Protein AF-X1AI85-F1 (afdb_monomer)

Organism: NCBI:txid412755

Structure (mmCIF, N/CA/C/O backbone):
data_AF-X1AI85-F1
#
_entry.id   AF-X1AI85-F1
#
loop_
_atom_site.group_PDB
_atom_site.id
_atom_site.type_symbol
_atom_site.label_atom_id
_atom_site.label_alt_id
_atom_site.label_comp_id
_atom_site.label_asym_id
_atom_site.label_entity_id
_atom_site.label_seq_id
_atom_site.pdbx_PDB_ins_code
_atom_site.Cartn_x
_atom_site.Cartn_y
_atom_site.Cartn_z
_atom_site.occupancy
_atom_site.B_iso_or_equiv
_atom_site.auth_seq_id
_atom_site.auth_comp_id
_atom_site.auth_asym_id
_atom_site.auth_atom_id
_atom_site.pdbx_PDB_model_num
ATOM 1 N N . MET A 1 1 ? -28.694 -11.276 -3.351 1.00 40.19 1 MET A N 1
ATOM 2 C CA . MET A 1 1 ? -27.391 -11.880 -2.994 1.00 40.19 1 MET A CA 1
ATOM 3 C C . MET A 1 1 ? -27.227 -11.788 -1.486 1.00 40.19 1 MET A C 1
ATOM 5 O O . MET A 1 1 ? -27.438 -10.710 -0.943 1.00 40.19 1 MET A O 1
ATOM 9 N N . ALA A 1 2 ? -26.958 -12.899 -0.798 1.00 47.12 2 ALA A N 1
ATOM 10 C CA . ALA A 1 2 ? -26.780 -12.889 0.653 1.00 47.12 2 ALA A CA 1
ATOM 11 C C . ALA A 1 2 ? -25.582 -11.997 1.019 1.00 47.12 2 ALA A C 1
ATOM 13 O O . ALA A 1 2 ? -24.500 -12.154 0.457 1.00 47.12 2 ALA A O 1
ATOM 14 N N . ARG A 1 3 ? -25.782 -11.042 1.935 1.00 56.84 3 ARG A N 1
ATOM 15 C CA . ARG A 1 3 ? -24.714 -10.185 2.466 1.00 56.84 3 ARG A CA 1
ATOM 16 C C . ARG A 1 3 ? -23.721 -11.105 3.181 1.00 56.84 3 ARG A C 1
ATOM 18 O O . ARG A 1 3 ? -24.033 -11.630 4.248 1.00 56.84 3 ARG A O 1
ATOM 25 N N . GLN A 1 4 ? -22.574 -11.372 2.560 1.00 63.09 4 GLN A N 1
ATOM 26 C CA . GLN A 1 4 ? -21.555 -12.236 3.146 1.00 63.09 4 GLN A CA 1
ATOM 27 C C . GLN A 1 4 ? -21.100 -11.591 4.460 1.00 63.09 4 GLN A C 1
ATOM 29 O O . GLN A 1 4 ? -20.703 -10.425 4.494 1.00 63.09 4 GLN A O 1
ATOM 34 N N . LYS A 1 5 ? -21.265 -12.310 5.571 1.00 75.00 5 LYS A N 1
ATOM 35 C CA . LYS A 1 5 ? -20.959 -11.786 6.901 1.00 75.00 5 LYS A CA 1
ATOM 36 C C . LYS A 1 5 ? -19.441 -11.686 7.029 1.00 75.00 5 LYS A C 1
ATOM 38 O O . LYS A 1 5 ? -18.764 -12.708 7.014 1.00 75.00 5 LYS A O 1
ATOM 43 N N . LEU A 1 6 ? -18.925 -10.461 7.122 1.00 83.75 6 LEU A N 1
ATOM 44 C CA . LEU A 1 6 ? -17.497 -10.224 7.319 1.00 83.75 6 LEU A CA 1
ATOM 45 C C . LEU A 1 6 ? -17.052 -10.815 8.658 1.00 83.75 6 LEU A C 1
ATOM 47 O O . LEU A 1 6 ? -17.745 -10.661 9.670 1.00 83.75 6 LEU A O 1
ATOM 51 N N . ASP A 1 7 ? -15.891 -11.466 8.649 1.00 91.81 7 ASP A N 1
ATOM 52 C CA . ASP A 1 7 ? -15.247 -11.943 9.865 1.00 91.81 7 ASP A CA 1
ATOM 53 C C . ASP A 1 7 ? -15.078 -10.797 10.882 1.00 91.81 7 ASP A C 1
ATOM 55 O O . ASP A 1 7 ? -14.758 -9.656 10.526 1.00 91.81 7 ASP A O 1
ATOM 59 N N . LYS A 1 8 ? -15.343 -11.084 12.162 1.00 93.31 8 LYS A N 1
ATOM 60 C CA . LYS A 1 8 ? -15.369 -10.052 13.209 1.00 93.31 8 LYS A CA 1
ATOM 61 C C . LYS A 1 8 ? -13.995 -9.421 13.421 1.00 93.31 8 LYS A C 1
ATOM 63 O O . LYS A 1 8 ? -13.931 -8.207 13.624 1.00 93.31 8 LYS A O 1
ATOM 68 N N . GLU A 1 9 ? -12.926 -10.212 13.357 1.00 93.12 9 GLU A N 1
ATOM 69 C CA . GLU A 1 9 ? -11.568 -9.703 13.534 1.00 93.12 9 GLU A CA 1
ATOM 70 C C . GLU A 1 9 ? -11.132 -8.894 12.312 1.00 93.12 9 GLU A C 1
ATOM 72 O O . GLU A 1 9 ? -10.632 -7.783 12.477 1.00 93.12 9 GLU A O 1
ATOM 77 N N . VAL A 1 10 ? -11.439 -9.348 11.090 1.00 93.38 10 VAL A N 1
ATOM 78 C CA . VAL A 1 10 ? -11.176 -8.556 9.870 1.00 93.38 10 VAL A CA 1
ATOM 79 C C . VAL A 1 10 ? -11.874 -7.196 9.936 1.00 93.38 10 VAL A C 1
ATOM 81 O O . VAL A 1 10 ? -11.257 -6.156 9.690 1.00 93.38 10 VAL A O 1
ATOM 84 N N . ARG A 1 11 ? -13.152 -7.173 10.338 1.00 96.06 11 ARG A N 1
ATOM 85 C CA . ARG A 1 11 ? -13.906 -5.924 10.505 1.00 96.06 11 ARG A CA 1
ATOM 86 C C . ARG A 1 11 ? -13.237 -4.994 11.513 1.00 96.06 11 ARG A C 1
ATOM 88 O O . ARG A 1 11 ? -13.097 -3.802 11.253 1.00 96.06 11 ARG A O 1
ATOM 95 N N . LYS A 1 12 ? -12.839 -5.530 12.666 1.00 97.12 12 LYS A N 1
ATOM 96 C CA . LYS A 1 12 ? -12.186 -4.775 13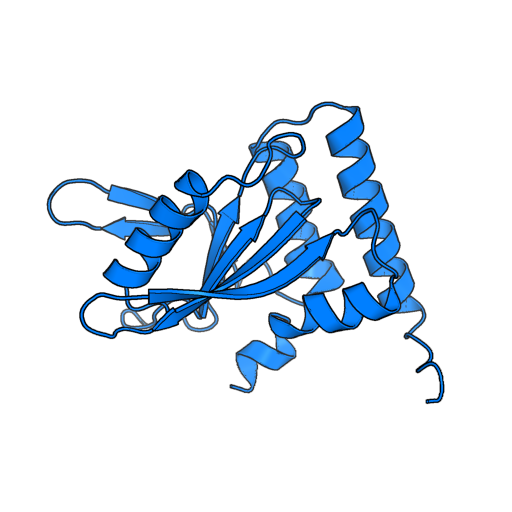.740 1.00 97.12 12 LYS A CA 1
ATOM 97 C C . LYS A 1 12 ? -10.859 -4.174 13.276 1.00 97.12 12 LYS A C 1
ATOM 99 O O . LYS A 1 12 ? -10.605 -3.003 13.552 1.00 97.12 12 LYS A O 1
ATOM 104 N N . THR A 1 13 ? -10.052 -4.930 12.539 1.00 97.38 13 THR A N 1
ATOM 105 C CA . THR A 1 13 ? -8.781 -4.453 11.985 1.00 97.38 13 THR A CA 1
ATOM 106 C C . THR A 1 13 ? -8.985 -3.319 10.980 1.00 97.38 13 THR A C 1
ATOM 108 O O . THR A 1 13 ? -8.325 -2.289 11.098 1.00 97.38 13 THR A O 1
ATOM 111 N N . ILE A 1 14 ? -9.952 -3.436 10.062 1.00 98.06 14 ILE A N 1
ATOM 112 C CA . ILE A 1 14 ? -10.275 -2.363 9.103 1.00 98.06 14 ILE A CA 1
ATOM 113 C C . ILE A 1 14 ? -10.736 -1.092 9.826 1.00 98.06 14 ILE A C 1
ATOM 115 O O . ILE A 1 14 ? -10.282 0.004 9.501 1.00 98.06 14 ILE A O 1
ATOM 119 N N . LEU A 1 15 ? -11.600 -1.215 10.838 1.00 98.12 15 LEU A N 1
ATOM 120 C CA . LEU A 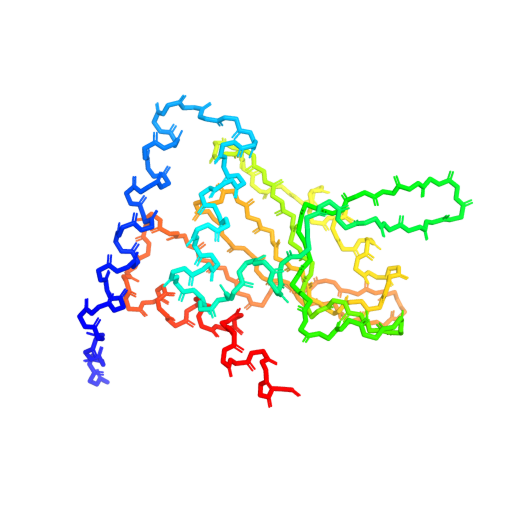1 15 ? -12.055 -0.056 11.612 1.00 98.12 15 LEU A CA 1
ATOM 121 C C . LEU A 1 15 ? -10.908 0.597 12.393 1.00 98.12 15 LEU A C 1
ATOM 123 O O . LEU A 1 15 ? -10.813 1.821 12.435 1.00 98.12 15 LEU A O 1
ATOM 127 N N . LYS A 1 16 ? -9.987 -0.198 12.948 1.00 98.31 16 LYS A N 1
ATOM 128 C CA . LYS A 1 16 ? -8.781 0.321 13.604 1.00 98.31 16 LYS A CA 1
ATOM 129 C C . LYS A 1 16 ? -7.874 1.060 12.617 1.00 98.31 16 LYS A C 1
ATOM 131 O O . LYS A 1 16 ? -7.360 2.122 12.960 1.00 98.31 16 LYS A O 1
ATOM 136 N N . ALA A 1 17 ? -7.691 0.528 11.407 1.00 98.38 17 ALA A N 1
ATOM 137 C CA . ALA A 1 17 ? -6.955 1.193 10.333 1.00 98.38 17 ALA A CA 1
ATOM 138 C C . ALA A 1 17 ? -7.595 2.537 9.960 1.00 98.38 17 ALA A C 1
ATOM 140 O O . ALA A 1 17 ? -6.894 3.546 9.894 1.00 98.38 17 ALA A O 1
ATOM 141 N N . ARG A 1 18 ? -8.926 2.573 9.804 1.00 98.56 18 ARG A N 1
ATOM 142 C CA . ARG A 1 18 ? -9.678 3.806 9.541 1.00 98.56 18 ARG A CA 1
ATOM 143 C C . ARG A 1 18 ? -9.429 4.857 10.615 1.00 98.56 18 ARG A C 1
ATOM 145 O O . ARG A 1 18 ? -8.933 5.929 10.289 1.00 98.56 18 ARG A O 1
ATOM 152 N N . SER A 1 19 ? -9.677 4.533 11.884 1.00 98.44 19 SER A N 1
ATOM 153 C CA . SER A 1 19 ? -9.478 5.486 12.984 1.00 98.44 19 SER A CA 1
ATOM 154 C C . SER A 1 19 ? -8.030 5.972 13.086 1.00 98.44 19 SER A C 1
ATOM 156 O O . SER A 1 19 ? -7.776 7.122 13.437 1.00 98.44 19 SER A O 1
ATOM 158 N N . MET A 1 20 ? -7.063 5.114 12.751 1.00 98.25 20 MET A N 1
ATOM 159 C CA . MET A 1 20 ? -5.651 5.484 12.717 1.00 98.25 20 MET A CA 1
ATOM 160 C C . MET A 1 20 ? -5.359 6.537 11.643 1.00 98.25 20 MET A C 1
ATOM 162 O O . MET A 1 20 ? -4.624 7.483 11.917 1.00 98.25 20 MET A O 1
ATOM 166 N N . ILE A 1 21 ? -5.933 6.392 10.446 1.00 98.50 21 ILE A N 1
ATOM 167 C CA . ILE A 1 21 ? -5.778 7.365 9.358 1.00 98.50 21 ILE A CA 1
ATOM 168 C C . ILE A 1 21 ? -6.572 8.645 9.635 1.00 98.50 21 ILE A C 1
ATOM 170 O O . ILE A 1 21 ? -6.040 9.728 9.414 1.00 98.50 21 ILE A O 1
ATOM 174 N N . GLU A 1 22 ? -7.781 8.557 10.194 1.00 98.50 22 GLU A N 1
ATOM 175 C CA . GLU A 1 22 ? -8.567 9.729 10.612 1.00 98.50 22 GLU A CA 1
ATOM 176 C C . GLU A 1 22 ? -7.807 10.594 11.624 1.00 98.50 22 GLU A C 1
ATOM 178 O O . GLU A 1 22 ? -7.795 11.819 11.509 1.00 98.50 22 GLU A O 1
ATOM 183 N N . ALA A 1 23 ? -7.123 9.970 12.588 1.00 98.31 23 ALA A N 1
ATOM 184 C CA . ALA A 1 23 ? -6.319 10.688 13.571 1.00 98.31 23 ALA A CA 1
ATOM 185 C C . ALA A 1 23 ? -5.153 11.455 12.923 1.00 98.31 23 ALA A C 1
ATOM 187 O O . ALA A 1 23 ? -4.904 12.605 13.282 1.00 98.31 23 ALA A O 1
ATOM 188 N N . VAL A 1 24 ? -4.464 10.848 11.949 1.00 97.88 24 VAL A N 1
ATOM 189 C CA . VAL A 1 24 ? -3.369 11.505 11.210 1.00 97.88 24 VAL A CA 1
ATOM 190 C C . VAL A 1 24 ? -3.908 12.617 10.318 1.00 97.88 24 VAL A C 1
ATOM 192 O O . VAL A 1 24 ? -3.324 13.694 10.278 1.00 97.88 24 VAL A O 1
ATOM 195 N N . ALA A 1 25 ? -5.047 12.392 9.657 1.00 98.00 25 ALA A N 1
ATOM 196 C CA . ALA A 1 25 ? -5.716 13.401 8.841 1.00 98.00 25 ALA A CA 1
ATOM 197 C C . ALA A 1 25 ? -6.105 14.629 9.674 1.00 98.00 25 ALA A C 1
ATOM 199 O O . ALA A 1 25 ? -5.834 15.758 9.269 1.00 98.00 25 ALA A O 1
ATOM 200 N N . LYS A 1 26 ? -6.680 14.408 10.864 1.00 98.12 26 LYS A N 1
ATOM 201 C CA . LYS A 1 26 ? -7.069 15.470 11.801 1.00 98.12 26 LYS A CA 1
ATOM 202 C C . LYS A 1 26 ? -5.871 16.269 12.323 1.00 98.12 26 LYS A C 1
ATOM 204 O O . LYS A 1 26 ? -6.013 17.458 12.584 1.00 98.12 26 LYS A O 1
ATOM 209 N N . ALA A 1 27 ? -4.720 15.623 12.487 1.00 97.56 27 ALA A N 1
ATOM 210 C CA . ALA A 1 27 ? -3.484 16.261 12.935 1.00 97.56 27 ALA A CA 1
ATOM 211 C C . ALA A 1 27 ? -2.684 16.933 11.799 1.00 97.56 27 ALA A C 1
ATOM 213 O O . ALA A 1 27 ? -1.600 17.442 12.059 1.00 97.56 27 ALA A O 1
ATOM 214 N N . ASP A 1 28 ? -3.186 16.900 10.559 1.00 95.38 28 ASP A N 1
ATOM 215 C CA . ASP A 1 28 ? -2.451 17.279 9.343 1.00 95.38 28 ASP A CA 1
ATOM 216 C C . ASP A 1 28 ? -1.055 16.640 9.240 1.00 95.38 28 ASP A C 1
ATOM 218 O O . ASP A 1 28 ? -0.053 17.273 8.893 1.00 95.38 28 ASP A O 1
ATOM 222 N N . GLY A 1 29 ? -0.995 15.345 9.563 1.00 96.62 29 GLY A N 1
ATOM 223 C CA . GLY A 1 29 ? 0.258 14.612 9.641 1.00 96.62 29 GLY A CA 1
ATOM 224 C C . GLY A 1 29 ? 1.071 14.665 8.347 1.00 96.62 29 GLY A C 1
ATOM 225 O O . GLY A 1 29 ? 0.551 14.704 7.224 1.00 96.62 29 GLY A O 1
ATOM 226 N N . ASN A 1 30 ? 2.391 14.656 8.503 1.00 95.25 30 ASN A N 1
ATOM 227 C CA . ASN A 1 30 ? 3.306 14.695 7.369 1.00 95.25 30 ASN A CA 1
ATOM 228 C C . ASN A 1 30 ? 3.374 13.341 6.625 1.00 95.25 30 ASN A C 1
ATOM 230 O O . ASN A 1 30 ? 2.652 12.379 6.914 1.00 95.25 30 ASN A O 1
ATOM 234 N N . GLU A 1 31 ? 4.233 13.265 5.611 1.00 93.50 31 GLU A N 1
ATOM 235 C CA . GLU A 1 31 ? 4.344 12.078 4.762 1.00 93.50 31 GLU A CA 1
ATOM 236 C C . GLU A 1 31 ? 4.913 10.887 5.532 1.00 93.50 31 GLU A C 1
ATOM 238 O O . GLU A 1 31 ? 4.349 9.800 5.470 1.00 93.50 31 GLU A O 1
ATOM 243 N N . ALA A 1 32 ? 5.949 11.103 6.347 1.00 95.31 32 ALA A N 1
ATOM 244 C CA . ALA A 1 32 ? 6.533 10.067 7.196 1.00 95.31 32 ALA A CA 1
ATOM 245 C C . ALA A 1 32 ? 5.514 9.511 8.203 1.00 95.31 32 ALA A C 1
ATOM 247 O O . ALA A 1 32 ? 5.467 8.308 8.479 1.00 95.31 32 ALA A O 1
ATOM 248 N N . GLU A 1 33 ? 4.655 10.378 8.738 1.00 97.19 33 GLU A N 1
ATOM 249 C CA . GLU A 1 33 ? 3.561 9.956 9.589 1.00 97.19 33 GLU A CA 1
ATOM 250 C C . GLU A 1 33 ? 2.558 9.096 8.837 1.00 97.19 33 GLU A C 1
ATOM 252 O O . GLU A 1 33 ? 2.214 8.026 9.338 1.00 97.19 33 GLU A O 1
ATOM 257 N N . THR A 1 34 ? 2.138 9.526 7.648 1.00 97.44 34 THR A N 1
ATOM 258 C CA . THR A 1 34 ? 1.221 8.776 6.777 1.00 97.44 34 THR A CA 1
ATOM 259 C C . THR A 1 34 ? 1.811 7.408 6.425 1.00 97.44 34 THR A C 1
ATOM 261 O O . THR A 1 34 ? 1.164 6.381 6.643 1.00 97.44 34 THR A O 1
ATOM 264 N N . ARG A 1 35 ? 3.085 7.384 6.018 1.00 96.69 35 ARG A N 1
ATOM 265 C CA . ARG A 1 35 ? 3.880 6.194 5.693 1.00 96.69 35 ARG A CA 1
ATOM 266 C C . ARG A 1 35 ? 3.856 5.163 6.816 1.00 96.69 35 ARG A C 1
ATOM 268 O O . ARG A 1 35 ? 3.504 4.009 6.584 1.00 96.69 35 ARG A O 1
ATOM 275 N N . ARG A 1 36 ? 4.103 5.587 8.060 1.00 96.56 36 ARG A N 1
ATOM 276 C CA . ARG A 1 36 ? 4.064 4.701 9.239 1.00 96.56 36 ARG A CA 1
ATOM 277 C C . ARG A 1 36 ? 2.692 4.049 9.457 1.00 96.56 36 ARG A C 1
ATOM 279 O O . ARG A 1 36 ? 2.612 2.930 9.961 1.00 96.56 36 ARG A O 1
ATOM 286 N N . ARG A 1 37 ? 1.594 4.743 9.139 1.00 97.62 37 ARG A N 1
ATOM 287 C CA . ARG A 1 37 ? 0.238 4.190 9.307 1.00 97.62 37 ARG A CA 1
ATOM 288 C C . ARG A 1 37 ? -0.133 3.270 8.149 1.00 97.62 37 ARG A C 1
ATOM 290 O O . ARG A 1 37 ? -0.731 2.230 8.398 1.00 97.62 37 ARG A O 1
ATOM 297 N N . VAL A 1 38 ? 0.273 3.602 6.927 1.00 97.75 38 VAL A N 1
ATOM 298 C CA . VAL A 1 38 ? 0.120 2.719 5.763 1.00 97.75 38 VAL A CA 1
ATOM 299 C C . VAL A 1 38 ? 0.883 1.406 5.958 1.00 97.75 38 VAL A C 1
ATOM 301 O O . VAL A 1 38 ? 0.322 0.342 5.723 1.00 97.75 38 VAL A O 1
ATOM 304 N N . GLU A 1 39 ? 2.101 1.449 6.497 1.00 96.69 39 GLU A N 1
ATOM 305 C CA . GLU A 1 39 ? 2.860 0.241 6.846 1.00 96.69 39 GLU A CA 1
ATOM 306 C C . GLU A 1 39 ? 2.101 -0.669 7.828 1.00 96.69 39 GLU A C 1
ATOM 308 O O . GLU A 1 39 ? 1.971 -1.872 7.607 1.00 96.69 39 GLU A O 1
ATOM 313 N N . ARG A 1 40 ? 1.478 -0.092 8.864 1.00 97.19 40 ARG A N 1
ATOM 314 C CA . ARG A 1 40 ? 0.606 -0.847 9.782 1.00 97.19 40 ARG A CA 1
ATOM 315 C C . ARG A 1 40 ? -0.627 -1.438 9.097 1.00 97.19 40 ARG A C 1
ATOM 317 O O . ARG A 1 40 ? -1.154 -2.447 9.564 1.00 97.19 40 ARG A O 1
ATOM 324 N N . ILE A 1 41 ? -1.130 -0.812 8.034 1.00 98.06 41 ILE A N 1
ATOM 325 C CA . ILE A 1 41 ? -2.249 -1.340 7.242 1.00 98.06 41 ILE A CA 1
ATOM 326 C C . ILE A 1 41 ? -1.782 -2.542 6.415 1.00 98.06 41 ILE A C 1
ATOM 328 O O . ILE A 1 41 ? -2.483 -3.555 6.400 1.00 98.06 41 ILE A O 1
ATOM 332 N N . PHE A 1 42 ? -0.595 -2.479 5.803 1.00 97.69 42 PHE A N 1
ATOM 333 C CA . PHE A 1 42 ? 0.001 -3.638 5.130 1.00 97.69 42 PHE A CA 1
ATOM 334 C C . PHE A 1 42 ? 0.138 -4.833 6.076 1.00 97.69 42 PHE A C 1
ATOM 336 O O . PHE A 1 42 ? -0.262 -5.942 5.724 1.00 97.69 42 PHE A O 1
ATOM 343 N N . GLU A 1 43 ? 0.605 -4.597 7.301 1.00 96.75 43 GLU A N 1
ATOM 344 C CA . GLU A 1 43 ? 0.728 -5.647 8.311 1.00 96.75 43 GLU A CA 1
ATOM 345 C C . GLU A 1 43 ? -0.631 -6.206 8.742 1.00 96.75 43 GLU A C 1
ATOM 347 O O . GLU A 1 43 ? -0.929 -7.389 8.581 1.00 96.75 43 GLU A O 1
ATOM 352 N N . SER A 1 44 ? -1.486 -5.340 9.284 1.00 95.94 44 SER A N 1
ATOM 353 C CA . SER A 1 44 ? -2.674 -5.780 10.014 1.00 95.94 44 SER A CA 1
ATOM 354 C C . SER A 1 44 ? -3.861 -6.126 9.113 1.00 95.94 44 SER A C 1
ATOM 356 O O . SER A 1 44 ? -4.618 -7.041 9.437 1.00 95.94 44 SER A O 1
ATOM 358 N N . VAL A 1 45 ? -4.038 -5.415 7.994 1.00 96.81 45 VAL A N 1
ATOM 359 C CA . VAL A 1 45 ? -5.178 -5.598 7.076 1.00 96.81 45 VAL A CA 1
ATOM 360 C C . VAL A 1 45 ? -4.808 -6.519 5.919 1.00 96.81 45 VAL A C 1
ATOM 362 O O . VAL A 1 45 ? -5.606 -7.380 5.555 1.00 96.81 45 VAL A O 1
ATOM 365 N N . MET A 1 46 ? -3.613 -6.355 5.346 1.00 96.44 46 MET A N 1
ATOM 366 C CA . MET A 1 46 ? -3.195 -7.104 4.153 1.00 96.44 46 MET A CA 1
ATOM 367 C C . MET A 1 46 ? -2.348 -8.346 4.473 1.00 96.44 46 MET A C 1
ATOM 369 O O . MET A 1 46 ? -2.150 -9.191 3.597 1.00 96.44 46 MET A O 1
ATOM 373 N N . GLY A 1 47 ? -1.906 -8.502 5.725 1.00 95.81 47 GLY A N 1
ATOM 374 C CA . GLY A 1 47 ? -1.228 -9.700 6.219 1.00 95.81 47 GLY A CA 1
ATOM 375 C C . GLY A 1 47 ? 0.242 -9.816 5.820 1.00 95.81 47 GLY A C 1
ATOM 376 O O . GLY A 1 47 ? 0.765 -10.930 5.800 1.00 95.81 47 GLY A O 1
ATOM 377 N N . TYR A 1 48 ? 0.900 -8.708 5.474 1.00 96.50 48 TYR A N 1
ATOM 378 C CA . TYR A 1 48 ? 2.331 -8.701 5.177 1.00 96.50 48 TYR A CA 1
ATOM 379 C C . TYR A 1 48 ? 3.168 -8.682 6.460 1.00 96.50 48 TYR A C 1
ATOM 381 O O . TYR A 1 48 ? 2.966 -7.847 7.331 1.00 96.50 48 TYR A O 1
ATOM 389 N N . ASP A 1 49 ? 4.182 -9.536 6.551 1.00 94.81 49 ASP A N 1
ATOM 390 C CA . ASP A 1 49 ? 5.336 -9.270 7.415 1.00 94.81 49 ASP A CA 1
ATOM 391 C C . ASP A 1 49 ? 6.118 -8.070 6.849 1.00 94.81 49 ASP A C 1
ATOM 393 O O . ASP A 1 49 ? 6.782 -8.186 5.822 1.00 94.81 49 ASP A O 1
ATOM 397 N N . VAL A 1 50 ? 6.003 -6.896 7.474 1.00 92.81 50 VAL A N 1
ATOM 398 C CA . VAL A 1 50 ? 6.601 -5.649 6.958 1.00 92.81 50 VAL A CA 1
ATOM 399 C C . VAL A 1 50 ? 8.127 -5.665 6.959 1.00 92.81 50 VAL A C 1
ATOM 401 O O . VAL A 1 50 ? 8.732 -4.931 6.190 1.00 92.81 50 VAL A O 1
ATOM 404 N N . LEU A 1 51 ? 8.755 -6.514 7.777 1.00 90.25 51 LEU A N 1
ATOM 405 C CA . LEU A 1 51 ? 10.212 -6.659 7.796 1.00 90.25 51 LEU A CA 1
ATOM 406 C C . LEU A 1 51 ? 10.712 -7.573 6.676 1.00 90.25 51 LEU A C 1
ATOM 408 O O . LEU A 1 51 ? 11.878 -7.491 6.302 1.00 90.25 51 LEU A O 1
ATOM 412 N N . LYS A 1 52 ? 9.844 -8.455 6.170 1.00 91.19 52 LYS A N 1
ATOM 413 C CA . LYS A 1 52 ? 10.197 -9.458 5.159 1.00 91.19 52 LYS A CA 1
ATOM 414 C C . LYS A 1 52 ? 9.563 -9.248 3.804 1.00 91.19 52 LYS A C 1
ATOM 416 O O . LYS A 1 52 ? 9.941 -9.961 2.896 1.00 91.19 52 LYS A O 1
ATOM 421 N N . HIS A 1 53 ? 8.539 -8.415 3.678 1.00 93.75 53 HIS A N 1
ATOM 422 C CA . HIS A 1 53 ? 7.820 -8.279 2.414 1.00 93.75 53 HIS A CA 1
ATOM 423 C C . HIS A 1 53 ? 7.743 -6.843 1.910 1.00 93.75 53 HIS A C 1
ATOM 425 O O . HIS A 1 53 ? 7.239 -6.617 0.814 1.00 93.75 53 HIS A O 1
ATOM 431 N N . ILE A 1 54 ? 8.172 -5.866 2.711 1.00 92.75 54 ILE A N 1
ATOM 432 C CA . ILE A 1 54 ? 8.082 -4.450 2.369 1.00 92.75 54 ILE A CA 1
ATOM 433 C C . ILE A 1 54 ? 9.484 -3.855 2.412 1.00 92.75 54 ILE A C 1
ATOM 435 O O . ILE A 1 54 ? 10.076 -3.686 3.476 1.00 92.75 54 ILE A O 1
ATOM 439 N N . THR A 1 55 ? 10.003 -3.499 1.244 1.00 90.69 55 THR A N 1
ATOM 440 C CA . THR A 1 55 ? 11.242 -2.731 1.123 1.00 90.69 55 THR A CA 1
ATOM 441 C C . THR A 1 55 ? 10.890 -1.251 1.113 1.00 90.69 55 THR A C 1
ATOM 443 O O . THR A 1 55 ? 10.025 -0.825 0.351 1.00 90.69 55 THR A O 1
ATOM 446 N N . ARG A 1 56 ? 11.536 -0.462 1.973 1.00 87.94 56 ARG A N 1
ATOM 447 C CA . ARG A 1 56 ? 11.355 0.995 2.042 1.00 87.94 56 ARG A CA 1
ATOM 448 C C . ARG A 1 56 ? 12.384 1.691 1.159 1.00 87.94 56 ARG A C 1
ATOM 450 O O . ARG A 1 56 ? 13.502 1.198 1.062 1.00 87.94 56 ARG A O 1
ATOM 457 N N . GLU A 1 57 ? 12.013 2.831 0.577 1.00 81.25 57 GLU A N 1
ATOM 458 C CA . GLU A 1 57 ? 12.908 3.671 -0.239 1.00 81.25 57 GLU A CA 1
ATOM 459 C C . GLU A 1 57 ? 13.603 2.874 -1.355 1.00 81.25 57 GLU A C 1
ATOM 461 O O . GLU A 1 57 ? 14.811 2.989 -1.574 1.00 81.25 57 GLU A O 1
ATOM 466 N N . TYR A 1 58 ? 12.829 2.035 -2.051 1.00 78.25 58 TYR A N 1
ATOM 467 C CA . TYR A 1 58 ? 13.342 1.129 -3.073 1.00 78.25 58 TYR A CA 1
ATOM 468 C C . TYR A 1 58 ? 14.062 1.928 -4.162 1.00 78.25 58 TYR A C 1
ATOM 470 O O . TYR A 1 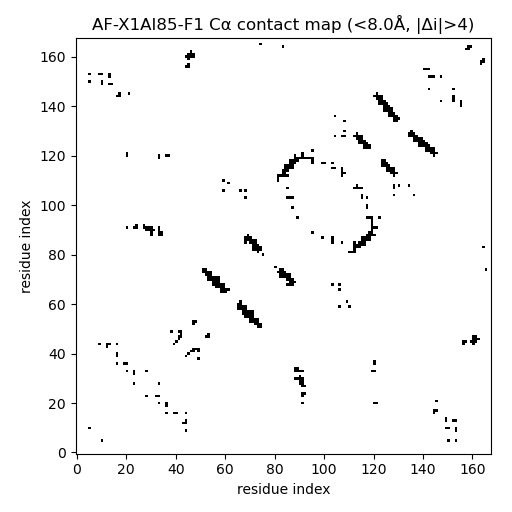58 ? 13.441 2.737 -4.857 1.00 78.25 58 TYR A O 1
ATOM 478 N N . ALA A 1 59 ? 15.376 1.719 -4.258 1.00 77.19 59 ALA A N 1
ATOM 479 C CA . ALA A 1 59 ? 16.249 2.438 -5.169 1.00 77.19 59 ALA A CA 1
ATOM 480 C C . ALA A 1 59 ? 16.092 1.900 -6.591 1.00 77.19 59 ALA A C 1
ATOM 482 O O . ALA A 1 59 ? 16.301 0.717 -6.860 1.00 77.19 59 ALA A O 1
ATOM 483 N N . ILE A 1 60 ? 15.751 2.798 -7.505 1.00 73.75 60 ILE A N 1
ATOM 484 C CA . ILE A 1 60 ? 15.571 2.517 -8.919 1.00 73.75 60 ILE A CA 1
ATOM 485 C C . ILE A 1 60 ? 16.713 3.200 -9.651 1.00 73.75 60 ILE A C 1
ATOM 487 O O . ILE A 1 60 ? 16.792 4.425 -9.727 1.00 73.75 60 ILE A O 1
ATOM 491 N N . HIS A 1 61 ? 17.626 2.376 -10.152 1.00 71.81 61 HIS A N 1
ATOM 492 C CA . HIS A 1 61 ? 18.837 2.829 -10.816 1.00 71.81 61 HIS A CA 1
ATOM 493 C C . HIS A 1 61 ? 18.527 3.100 -12.294 1.00 71.81 61 HIS A C 1
ATOM 495 O O . HIS A 1 61 ? 18.305 2.168 -13.068 1.00 71.81 61 HIS A O 1
ATOM 501 N N . GLY A 1 62 ? 18.470 4.378 -12.675 1.00 63.00 62 GLY A N 1
ATOM 502 C CA . GLY A 1 62 ? 18.353 4.822 -14.066 1.00 63.00 62 GLY A CA 1
ATOM 503 C C . GLY A 1 62 ? 19.706 5.197 -14.684 1.00 63.00 62 GLY A C 1
ATOM 504 O O . GLY A 1 62 ? 20.743 5.170 -14.028 1.00 63.00 62 GLY A O 1
ATOM 505 N N . VAL A 1 63 ? 19.703 5.607 -15.958 1.00 54.72 63 VAL A N 1
ATOM 506 C CA . VAL A 1 63 ? 20.916 5.975 -16.733 1.00 54.72 63 VAL A CA 1
ATOM 507 C C . VAL A 1 63 ? 21.477 7.367 -16.348 1.00 54.72 63 VAL A C 1
ATOM 509 O O . VAL A 1 63 ? 22.215 7.980 -17.110 1.00 54.72 63 VAL A O 1
ATOM 512 N N . GLY A 1 64 ? 21.160 7.902 -15.167 1.00 56.62 64 GLY A N 1
ATOM 513 C CA . GLY A 1 64 ? 21.639 9.235 -14.776 1.00 56.62 64 GLY A CA 1
ATOM 514 C C . GLY A 1 64 ? 21.317 9.674 -13.352 1.00 56.62 64 GLY A C 1
ATOM 515 O O . GLY A 1 64 ? 22.107 10.420 -12.791 1.00 56.62 64 GLY A O 1
ATOM 516 N N . ASP A 1 65 ? 20.236 9.165 -12.757 1.00 62.66 65 ASP A N 1
ATOM 517 C CA . ASP A 1 65 ? 19.837 9.453 -11.377 1.00 62.66 65 ASP A CA 1
ATOM 518 C C . ASP A 1 65 ? 19.300 8.184 -10.691 1.00 62.66 65 ASP A C 1
ATOM 520 O O . ASP A 1 65 ? 18.748 7.289 -11.343 1.00 62.66 65 ASP A O 1
ATOM 524 N N . THR A 1 66 ? 19.468 8.112 -9.366 1.00 67.25 66 THR A N 1
ATOM 525 C CA . THR A 1 66 ? 18.784 7.130 -8.516 1.00 67.25 66 THR A CA 1
ATOM 526 C C . THR A 1 66 ? 17.488 7.753 -8.028 1.00 67.25 66 THR A C 1
ATOM 528 O O . THR A 1 66 ? 17.501 8.718 -7.263 1.00 67.25 66 THR A O 1
ATOM 531 N N . GLU A 1 67 ? 16.365 7.195 -8.461 1.00 72.38 67 GLU A N 1
ATOM 532 C CA . GLU A 1 67 ? 15.049 7.600 -7.984 1.00 72.38 67 GLU A CA 1
ATOM 533 C C . GLU A 1 67 ? 14.532 6.577 -6.962 1.00 72.38 67 GLU A C 1
ATOM 535 O O . 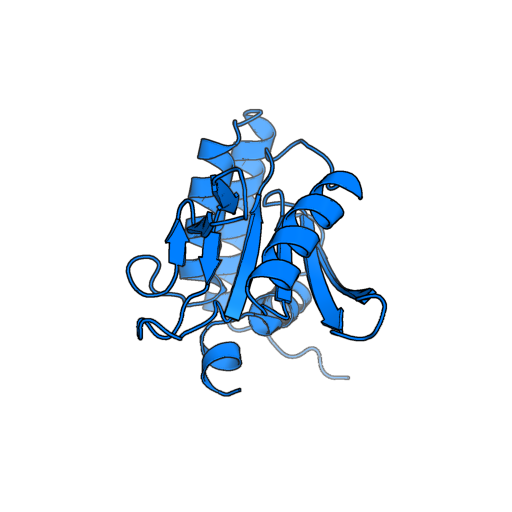GLU A 1 67 ? 14.866 5.395 -7.026 1.00 72.38 67 GLU A O 1
ATOM 540 N N . HIS A 1 68 ? 13.739 7.023 -5.985 1.00 78.25 68 HIS A N 1
ATOM 541 C CA . HIS A 1 68 ? 13.237 6.160 -4.912 1.00 78.25 68 HIS A CA 1
ATOM 542 C C . HIS A 1 68 ? 11.715 6.066 -4.968 1.00 78.25 68 HIS A C 1
ATOM 544 O O . HIS A 1 68 ? 11.028 7.087 -5.023 1.00 78.25 68 HIS A O 1
ATOM 550 N N . CYS A 1 69 ? 11.193 4.840 -4.915 1.00 85.94 69 CYS A N 1
ATOM 551 C CA . CYS A 1 69 ? 9.784 4.596 -4.621 1.00 85.94 69 CYS A CA 1
ATOM 552 C C . CYS A 1 69 ? 9.614 4.401 -3.110 1.00 85.94 69 CYS A C 1
ATOM 554 O O . CYS A 1 69 ? 10.472 3.797 -2.460 1.00 85.94 69 CYS A O 1
ATOM 556 N N . ASP A 1 70 ? 8.522 4.911 -2.538 1.00 89.38 70 ASP A N 1
ATOM 557 C CA . ASP A 1 70 ? 8.317 4.880 -1.089 1.00 89.38 70 ASP A CA 1
ATOM 558 C C . ASP A 1 70 ? 8.359 3.460 -0.521 1.00 89.38 70 ASP A C 1
ATOM 560 O O . ASP A 1 70 ? 9.113 3.209 0.425 1.00 89.38 70 ASP A O 1
ATOM 564 N N . PHE A 1 71 ? 7.580 2.540 -1.102 1.00 93.75 71 PHE A N 1
ATOM 565 C CA . PHE A 1 71 ? 7.663 1.116 -0.791 1.00 93.75 71 PHE A CA 1
ATOM 566 C C . PHE A 1 71 ? 7.678 0.237 -2.042 1.00 93.75 71 PHE A C 1
ATOM 568 O O . PHE A 1 71 ? 7.079 0.555 -3.066 1.00 93.75 71 PHE A O 1
ATOM 575 N N . ALA A 1 72 ? 8.271 -0.941 -1.898 1.00 93.88 72 ALA A N 1
ATOM 576 C CA . ALA A 1 72 ? 8.134 -2.061 -2.813 1.00 93.88 72 ALA A CA 1
ATOM 577 C C . ALA A 1 72 ? 7.629 -3.284 -2.036 1.00 93.88 72 ALA A C 1
ATOM 579 O O . ALA A 1 72 ? 8.207 -3.655 -1.012 1.00 93.88 72 ALA A O 1
ATOM 580 N N . ILE A 1 73 ? 6.543 -3.899 -2.510 1.00 94.31 73 ILE A N 1
ATOM 581 C CA . ILE A 1 73 ? 6.080 -5.196 -2.013 1.00 94.31 73 ILE A CA 1
ATOM 582 C C . ILE A 1 73 ? 6.919 -6.266 -2.707 1.00 94.31 73 ILE A C 1
ATOM 584 O O . ILE A 1 73 ? 6.728 -6.540 -3.891 1.00 94.31 73 ILE A O 1
ATOM 588 N N . GLN A 1 74 ? 7.847 -6.858 -1.965 1.00 90.94 74 GLN A N 1
ATOM 589 C CA . GLN A 1 74 ? 8.812 -7.834 -2.453 1.00 90.94 74 GLN A CA 1
ATOM 590 C C . GLN A 1 74 ? 8.554 -9.173 -1.763 1.00 90.94 74 GLN A C 1
ATOM 592 O O . GLN A 1 74 ? 8.638 -9.261 -0.544 1.00 90.94 74 GLN A O 1
ATOM 597 N N . LEU A 1 75 ? 8.214 -10.221 -2.513 1.00 85.12 75 LEU A N 1
ATOM 598 C CA . LEU A 1 75 ? 7.993 -11.552 -1.926 1.00 85.12 75 LEU A CA 1
ATOM 599 C C . LEU A 1 75 ? 9.204 -12.485 -2.042 1.00 85.12 75 LEU A C 1
ATOM 601 O O . LEU A 1 75 ? 9.255 -13.487 -1.330 1.00 85.12 75 LEU A O 1
ATOM 605 N N . ASP A 1 76 ? 10.156 -12.140 -2.905 1.00 79.81 76 ASP A N 1
ATOM 606 C CA . ASP A 1 76 ? 11.368 -12.899 -3.196 1.00 79.81 76 ASP A CA 1
ATOM 607 C C . ASP A 1 76 ? 12.571 -11.945 -3.223 1.00 79.81 76 ASP A C 1
ATOM 609 O O . ASP A 1 76 ? 12.452 -10.842 -3.736 1.00 79.81 76 ASP A O 1
ATOM 613 N N . TYR A 1 77 ? 13.715 -12.337 -2.673 1.00 80.00 77 TYR A N 1
ATOM 614 C CA . TYR A 1 77 ? 14.911 -11.494 -2.580 1.00 80.00 77 TYR A CA 1
ATOM 615 C C . TYR A 1 77 ? 16.079 -11.998 -3.437 1.00 80.00 77 TYR A C 1
ATOM 617 O O . TYR A 1 77 ? 17.215 -11.578 -3.222 1.00 80.00 77 TYR A O 1
ATOM 625 N N . GLU A 1 78 ? 15.828 -12.882 -4.406 1.00 82.81 78 GLU A N 1
ATOM 626 C CA . GLU A 1 78 ? 16.800 -13.154 -5.467 1.00 82.81 78 GLU A CA 1
ATOM 627 C C . GLU A 1 78 ? 17.158 -11.863 -6.226 1.00 82.81 78 GLU A C 1
ATOM 629 O O . GLU A 1 78 ? 16.314 -10.989 -6.425 1.00 82.81 78 GLU A O 1
ATOM 634 N N . GLU A 1 79 ? 18.412 -11.728 -6.669 1.00 71.62 79 GLU A N 1
ATOM 635 C CA . GLU A 1 79 ? 18.906 -10.498 -7.317 1.00 71.62 79 GLU A CA 1
ATOM 636 C C . GLU A 1 79 ? 18.114 -10.116 -8.580 1.00 71.62 79 GLU A C 1
ATOM 638 O O . GLU A 1 79 ? 18.017 -8.939 -8.918 1.00 71.62 79 GLU A O 1
ATOM 643 N N . SER A 1 80 ? 17.523 -11.098 -9.266 1.00 76.12 80 SER A N 1
ATOM 644 C CA . SER A 1 80 ? 16.687 -10.900 -10.455 1.00 76.12 80 SER A CA 1
ATOM 645 C C . SER A 1 80 ? 15.209 -10.638 -10.153 1.00 76.12 80 SER A C 1
ATOM 647 O O . SER A 1 80 ? 14.430 -10.429 -11.085 1.00 76.12 80 SER A O 1
ATOM 649 N N . SER A 1 81 ? 14.792 -10.684 -8.887 1.00 83.88 81 SER A N 1
ATOM 650 C CA . SER A 1 81 ? 13.381 -10.594 -8.516 1.00 83.88 81 SER A CA 1
ATOM 651 C C . SER A 1 81 ? 12.861 -9.164 -8.600 1.00 83.88 81 SER A C 1
ATOM 653 O O . SER A 1 81 ? 13.311 -8.259 -7.898 1.00 83.88 81 SER A O 1
ATOM 655 N N . VAL A 1 82 ? 11.832 -8.974 -9.421 1.00 88.50 82 VAL A N 1
ATOM 656 C CA . VAL A 1 82 ? 11.106 -7.707 -9.541 1.00 88.50 82 VAL A CA 1
ATOM 657 C C . VAL A 1 82 ? 10.072 -7.604 -8.412 1.00 88.50 82 VAL A C 1
ATOM 659 O O . VAL A 1 82 ? 9.417 -8.603 -8.099 1.00 88.50 82 VAL A O 1
ATOM 662 N N . PRO A 1 83 ? 9.875 -6.421 -7.801 1.00 92.62 83 PRO A N 1
ATOM 663 C CA . PRO A 1 83 ? 8.781 -6.210 -6.865 1.00 92.62 83 PRO A CA 1
ATOM 664 C C . PRO A 1 83 ? 7.429 -6.609 -7.453 1.00 92.62 83 PRO A C 1
ATOM 666 O O . PRO A 1 83 ? 7.110 -6.277 -8.594 1.0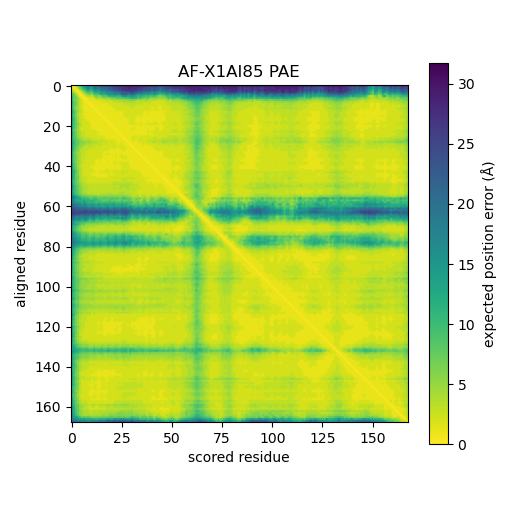0 92.62 83 PRO A O 1
ATOM 669 N N . ALA A 1 84 ? 6.590 -7.248 -6.641 1.00 94.12 84 ALA A N 1
ATOM 670 C CA . ALA A 1 84 ? 5.234 -7.601 -7.043 1.00 94.12 84 ALA A CA 1
ATOM 671 C C . ALA A 1 84 ? 4.366 -6.350 -7.235 1.00 94.12 84 ALA A C 1
ATOM 673 O O . ALA A 1 84 ? 3.512 -6.323 -8.116 1.00 94.12 84 ALA A O 1
ATOM 674 N N . VAL A 1 85 ? 4.576 -5.322 -6.402 1.00 95.81 85 VAL A N 1
ATOM 675 C CA . VAL A 1 85 ? 3.873 -4.034 -6.474 1.00 95.81 85 VAL A CA 1
ATOM 676 C C . VAL A 1 85 ? 4.802 -2.909 -6.018 1.00 95.81 85 VAL A C 1
ATOM 678 O O . VAL A 1 85 ? 5.375 -2.992 -4.929 1.00 95.81 85 VAL A O 1
ATOM 681 N N . LEU A 1 86 ? 4.892 -1.825 -6.789 1.00 96.12 86 LEU A N 1
ATOM 682 C CA . LEU A 1 86 ? 5.456 -0.557 -6.315 1.00 96.12 86 LEU A CA 1
ATOM 683 C C . LEU A 1 86 ? 4.377 0.302 -5.657 1.00 96.12 86 LEU A C 1
ATOM 685 O O . LEU A 1 86 ? 3.260 0.409 -6.163 1.00 96.12 86 LEU A O 1
ATOM 689 N N . VAL A 1 87 ? 4.703 0.935 -4.533 1.00 96.50 87 VAL A N 1
ATOM 690 C CA . VAL A 1 87 ? 3.765 1.758 -3.770 1.00 96.50 87 VAL A CA 1
ATOM 691 C C . VAL A 1 87 ? 4.298 3.173 -3.639 1.00 96.50 87 VAL A C 1
ATOM 693 O O . VAL A 1 87 ? 5.321 3.407 -3.003 1.00 96.50 87 VAL A O 1
ATOM 696 N N . GLU A 1 88 ? 3.538 4.118 -4.174 1.00 96.06 88 GLU A N 1
ATOM 697 C CA . GLU A 1 88 ? 3.801 5.546 -4.052 1.00 96.06 88 GLU A CA 1
ATOM 698 C C . GLU A 1 88 ? 2.882 6.144 -2.988 1.00 96.06 88 GLU A C 1
ATOM 700 O O . GLU A 1 88 ? 1.652 5.992 -3.045 1.00 96.06 88 GLU A O 1
ATOM 705 N N . LEU A 1 89 ? 3.469 6.843 -2.019 1.00 95.81 89 LEU A N 1
ATOM 706 C CA . LEU A 1 89 ? 2.753 7.461 -0.920 1.00 95.81 89 LEU A CA 1
ATOM 707 C C . LEU A 1 89 ? 2.738 8.985 -1.033 1.00 95.81 89 LEU A C 1
ATOM 709 O O . LEU A 1 89 ? 3.608 9.644 -1.604 1.00 95.81 89 LEU A O 1
ATOM 713 N N . LYS A 1 90 ? 1.690 9.572 -0.460 1.00 96.50 90 LYS A N 1
ATOM 714 C CA . LYS A 1 90 ? 1.570 11.014 -0.252 1.00 96.50 90 LYS A CA 1
ATOM 715 C C . LYS A 1 90 ? 1.107 11.316 1.161 1.00 96.50 90 LYS A C 1
ATOM 717 O O . LYS A 1 90 ? 0.588 10.452 1.867 1.00 96.50 90 LYS A O 1
ATOM 722 N N . ARG A 1 91 ? 1.276 12.575 1.569 1.00 97.44 91 ARG A N 1
ATOM 723 C CA . ARG A 1 91 ? 0.704 13.109 2.813 1.00 97.44 91 ARG A CA 1
ATOM 724 C C . ARG A 1 91 ? -0.801 12.854 2.867 1.00 97.44 91 ARG A C 1
ATOM 726 O O . ARG A 1 91 ? -1.490 13.019 1.865 1.00 97.44 91 ARG A O 1
ATOM 733 N N . VAL A 1 92 ? -1.311 12.554 4.059 1.00 98.00 92 VAL A N 1
ATOM 734 C CA . VAL A 1 92 ? -2.710 12.164 4.291 1.00 98.00 92 VAL A CA 1
ATOM 735 C C . VAL A 1 92 ? -3.752 13.129 3.717 1.00 98.00 92 VAL A C 1
ATOM 737 O O . VAL A 1 92 ? -4.823 12.697 3.307 1.00 98.00 92 VAL A O 1
ATOM 740 N N . ASN A 1 93 ? -3.461 14.429 3.654 1.00 97.81 93 ASN A N 1
ATOM 741 C CA . ASN A 1 93 ? -4.384 15.456 3.161 1.00 97.81 93 ASN A CA 1
ATOM 742 C C . ASN A 1 93 ? -4.052 15.968 1.752 1.00 97.81 93 ASN A C 1
ATOM 744 O O . ASN A 1 93 ? -4.630 16.956 1.316 1.00 97.81 93 ASN A O 1
ATOM 748 N N . VAL A 1 94 ? -3.148 15.296 1.035 1.00 96.69 94 VAL A N 1
ATOM 749 C CA . VAL A 1 94 ? -2.830 15.603 -0.363 1.00 96.69 94 VAL A CA 1
ATOM 750 C C . VAL A 1 94 ? -3.624 14.691 -1.286 1.00 96.69 94 VAL A C 1
ATOM 752 O O . VAL A 1 94 ? -3.569 13.466 -1.158 1.00 96.69 94 VAL A O 1
ATOM 755 N N . ASP A 1 95 ? -4.317 15.287 -2.251 1.00 96.06 95 ASP A N 1
A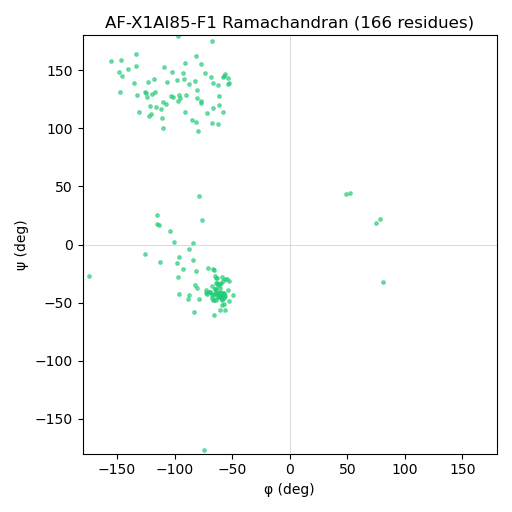TOM 756 C CA . ASP A 1 95 ? -5.059 14.545 -3.266 1.00 96.06 95 ASP A CA 1
ATOM 757 C C . ASP A 1 95 ? -4.126 13.793 -4.223 1.00 96.06 95 ASP A C 1
ATOM 759 O O . ASP A 1 95 ? -3.040 14.248 -4.609 1.00 96.06 95 ASP A O 1
ATOM 763 N N . LEU A 1 96 ? -4.572 12.612 -4.647 1.00 96.56 96 LEU A N 1
ATOM 764 C CA . LEU A 1 96 ? -3.822 11.755 -5.556 1.00 96.56 96 LEU A CA 1
ATOM 765 C C . LEU A 1 96 ? -3.982 12.236 -7.004 1.00 96.56 96 LEU A C 1
ATOM 767 O O . LEU A 1 96 ? -4.962 11.903 -7.675 1.00 96.56 96 LEU A O 1
ATOM 771 N N . ALA A 1 97 ? -3.000 13.006 -7.476 1.00 93.19 97 ALA A N 1
ATOM 772 C CA . ALA A 1 97 ? -2.978 13.614 -8.803 1.00 93.19 97 ALA A CA 1
ATOM 773 C C . ALA A 1 97 ? -2.300 12.736 -9.883 1.00 93.19 97 ALA A C 1
ATOM 775 O O . ALA A 1 97 ? -1.398 11.955 -9.566 1.00 93.19 97 ALA A O 1
ATOM 776 N N . PRO A 1 98 ? -2.625 12.933 -11.181 1.00 93.75 98 PRO A N 1
ATOM 777 C CA . PRO A 1 98 ? -2.024 12.180 -12.292 1.00 93.75 98 PRO A CA 1
ATOM 778 C C . PRO A 1 98 ? -0.493 12.248 -12.367 1.00 93.75 98 PRO A C 1
ATOM 780 O O . PRO A 1 98 ? 0.146 11.298 -12.809 1.00 93.75 98 PRO A O 1
ATOM 783 N N . LYS A 1 99 ? 0.117 13.347 -11.901 1.00 92.94 99 LYS A N 1
ATOM 784 C CA . LYS A 1 99 ? 1.582 13.486 -11.852 1.00 92.94 99 LYS A CA 1
ATOM 785 C C . LYS A 1 99 ? 2.246 12.451 -10.933 1.00 92.94 99 LYS A C 1
ATOM 787 O O . LYS A 1 99 ? 3.318 11.966 -11.267 1.00 92.94 99 LYS A O 1
ATOM 792 N N . HIS A 1 100 ? 1.594 12.088 -9.824 1.00 93.38 100 HIS A N 1
ATOM 793 C CA . HIS A 1 100 ? 2.110 11.082 -8.890 1.00 93.38 100 HIS A CA 1
ATOM 794 C C . HIS A 1 100 ? 2.074 9.692 -9.533 1.00 93.38 100 HIS A C 1
ATOM 796 O O . HIS A 1 100 ? 3.034 8.938 -9.438 1.00 93.38 100 HIS A O 1
ATOM 802 N N . LEU A 1 101 ? 0.993 9.388 -10.265 1.00 94.12 101 LEU A N 1
ATOM 803 C CA . LEU A 1 101 ? 0.899 8.155 -11.043 1.00 94.12 101 LEU A CA 1
ATOM 804 C C . LEU A 1 101 ? 1.983 8.087 -12.118 1.00 94.12 101 LEU A C 1
ATOM 806 O O . LEU A 1 101 ? 2.608 7.048 -12.268 1.00 94.12 101 LEU A O 1
ATOM 810 N N . LYS A 1 102 ? 2.213 9.178 -12.860 1.00 91.81 102 LYS A N 1
ATOM 811 C CA . LYS A 1 102 ? 3.229 9.205 -13.920 1.00 91.81 102 LYS A CA 1
ATOM 812 C C . LYS A 1 102 ? 4.618 8.865 -13.376 1.00 91.81 102 LYS A C 1
ATOM 814 O O . LYS A 1 102 ? 5.318 8.080 -13.997 1.00 91.81 102 LYS A O 1
ATOM 819 N N . GLN A 1 103 ? 4.986 9.423 -12.223 1.00 88.12 103 GLN A N 1
ATOM 820 C CA . GLN A 1 103 ? 6.254 9.129 -11.554 1.00 88.12 103 GLN A CA 1
ATOM 821 C C . GLN A 1 103 ? 6.365 7.639 -11.188 1.00 88.12 103 GLN A C 1
ATOM 823 O O . GLN A 1 103 ? 7.261 6.951 -11.668 1.00 88.12 103 GLN A O 1
ATOM 828 N N . ALA A 1 104 ? 5.394 7.119 -10.434 1.00 91.94 104 ALA A N 1
ATOM 829 C CA . ALA A 1 104 ? 5.384 5.723 -9.998 1.00 91.94 104 ALA A CA 1
ATOM 830 C C . ALA A 1 104 ? 5.288 4.716 -11.162 1.00 91.94 104 ALA A C 1
ATOM 832 O O . ALA A 1 104 ? 5.864 3.633 -11.108 1.00 91.94 104 ALA A O 1
ATOM 833 N N . ALA A 1 105 ? 4.584 5.069 -12.240 1.00 93.38 105 ALA A N 1
ATOM 834 C CA . ALA A 1 105 ? 4.486 4.243 -13.436 1.00 93.38 105 ALA A CA 1
ATOM 835 C C . ALA A 1 105 ? 5.801 4.209 -14.223 1.00 93.38 105 ALA A C 1
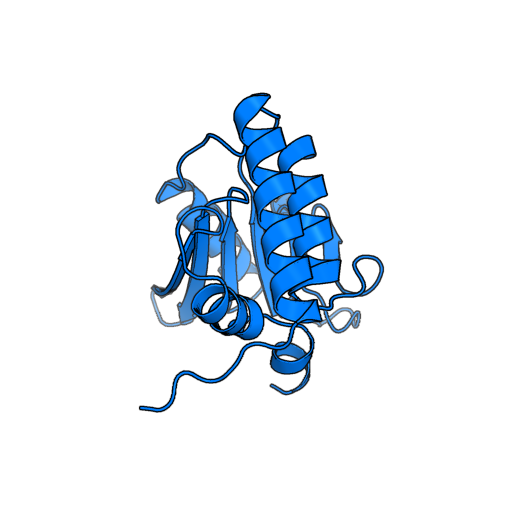ATOM 837 O O . ALA A 1 105 ? 6.186 3.137 -14.674 1.00 93.38 105 ALA A O 1
ATOM 838 N N . SER A 1 106 ? 6.514 5.334 -14.361 1.00 90.81 106 SER A N 1
ATOM 839 C CA . SER A 1 106 ? 7.835 5.357 -15.010 1.00 90.81 106 SER A CA 1
ATOM 840 C C . SER A 1 106 ? 8.815 4.410 -14.315 1.00 90.81 106 SER A C 1
ATOM 842 O O . SER A 1 106 ? 9.500 3.630 -14.968 1.00 90.81 106 SER A O 1
ATOM 844 N N . TYR A 1 107 ? 8.826 4.429 -12.985 1.00 89.81 107 TYR A N 1
ATOM 845 C CA . TYR A 1 107 ? 9.610 3.522 -12.149 1.00 89.81 107 TYR A CA 1
ATOM 846 C C . TYR A 1 107 ? 9.280 2.058 -12.384 1.00 89.81 107 TYR A C 1
ATOM 848 O O . TYR A 1 107 ? 10.169 1.255 -12.655 1.00 89.81 107 TYR A O 1
ATOM 856 N N . ALA A 1 108 ? 7.993 1.727 -12.308 1.00 92.94 108 ALA A N 1
ATOM 857 C CA . ALA A 1 108 ? 7.517 0.373 -12.513 1.00 92.94 108 ALA A CA 1
ATOM 858 C C . ALA A 1 108 ? 7.865 -0.128 -13.924 1.00 92.94 108 ALA A C 1
ATOM 860 O O . ALA A 1 108 ? 8.366 -1.239 -14.069 1.00 92.94 108 ALA A O 1
ATOM 861 N N . ILE A 1 109 ? 7.720 0.724 -14.947 1.00 92.81 109 ILE A N 1
ATOM 862 C CA . ILE A 1 109 ? 8.114 0.409 -16.326 1.00 92.81 109 ILE A CA 1
ATOM 863 C C . ILE A 1 109 ? 9.617 0.114 -16.423 1.00 92.81 109 ILE A C 1
ATOM 865 O O . ILE A 1 109 ? 9.995 -0.871 -17.053 1.00 92.81 109 ILE A O 1
ATOM 869 N N . ASN A 1 110 ? 10.466 0.928 -15.790 1.00 89.94 110 ASN A N 1
ATOM 870 C CA . ASN A 1 110 ? 11.922 0.773 -15.858 1.00 89.94 110 ASN A CA 1
ATOM 871 C C . ASN A 1 110 ? 12.414 -0.555 -15.267 1.00 89.94 110 ASN A C 1
ATOM 873 O O . ASN A 1 110 ? 13.390 -1.108 -15.764 1.00 89.94 110 ASN A O 1
ATOM 877 N N . ILE A 1 111 ? 11.748 -1.061 -14.224 1.00 89.81 111 ILE A N 1
ATOM 878 C CA . ILE A 1 111 ? 12.141 -2.305 -13.543 1.00 89.81 111 ILE A CA 1
ATOM 879 C C . ILE A 1 111 ? 11.304 -3.522 -13.960 1.00 89.81 111 ILE A C 1
ATOM 881 O O . ILE A 1 111 ? 11.493 -4.603 -13.412 1.00 89.81 111 ILE A O 1
ATOM 885 N N . GLY A 1 112 ? 10.359 -3.363 -14.892 1.00 91.94 112 GLY A N 1
ATOM 886 C CA . GLY A 1 112 ? 9.472 -4.448 -15.325 1.00 91.94 112 GLY A CA 1
ATOM 887 C C . GLY A 1 112 ? 8.365 -4.816 -14.325 1.00 91.94 112 GLY A C 1
ATOM 888 O O . GLY A 1 112 ? 7.806 -5.904 -14.413 1.00 91.94 112 GLY A O 1
ATOM 889 N N . CYS A 1 113 ? 8.035 -3.941 -13.372 1.00 94.06 113 CYS A N 1
ATOM 890 C CA . CYS A 1 113 ? 6.937 -4.157 -12.429 1.00 94.06 113 CYS A CA 1
ATOM 891 C C . CYS A 1 113 ? 5.590 -3.796 -13.079 1.00 94.06 113 CYS A C 1
ATOM 893 O O . CYS A 1 113 ? 5.396 -2.687 -13.578 1.00 94.06 113 CYS A O 1
ATOM 895 N N . GLU A 1 114 ? 4.636 -4.724 -13.054 1.00 95.81 114 GLU A N 1
ATOM 896 C CA . GLU A 1 114 ? 3.319 -4.552 -13.685 1.00 95.81 114 GLU A CA 1
ATOM 897 C C . GLU A 1 114 ? 2.304 -3.807 -12.808 1.00 95.81 114 GLU A C 1
ATOM 899 O O . GLU A 1 114 ? 1.265 -3.371 -13.306 1.00 95.81 114 GLU A O 1
ATOM 904 N N . TRP A 1 115 ? 2.578 -3.633 -11.513 1.00 97.12 115 TRP A N 1
ATOM 905 C CA . TRP A 1 115 ? 1.592 -3.129 -10.557 1.00 97.12 115 TRP A CA 1
ATOM 906 C C . TRP A 1 115 ? 2.081 -1.910 -9.787 1.00 97.12 115 TRP A C 1
ATOM 908 O O . TRP A 1 115 ? 3.146 -1.910 -9.173 1.00 97.12 115 TRP A O 1
ATOM 918 N N . VAL A 1 116 ? 1.231 -0.883 -9.755 1.00 97.50 116 VAL A N 1
ATOM 919 C CA . VAL A 1 116 ? 1.454 0.342 -8.985 1.00 97.50 116 VAL A CA 1
ATOM 920 C C . VAL A 1 116 ? 0.272 0.595 -8.065 1.00 97.50 116 VAL A C 1
ATOM 922 O O . VAL A 1 116 ? -0.880 0.620 -8.499 1.00 97.50 116 VAL A O 1
ATOM 925 N N . LEU A 1 117 ? 0.557 0.849 -6.794 1.00 98.00 117 LEU A N 1
ATOM 926 C CA . LEU A 1 117 ? -0.412 1.292 -5.805 1.00 98.00 117 LEU A CA 1
ATOM 927 C C . LEU A 1 117 ? -0.105 2.732 -5.394 1.00 98.00 117 LEU A C 1
ATOM 929 O O . LEU A 1 117 ? 0.926 3.011 -4.794 1.00 98.00 117 LEU A O 1
ATOM 933 N N . LEU A 1 118 ? -1.021 3.653 -5.675 1.00 97.94 118 LEU A N 1
ATOM 934 C CA . LEU A 1 118 ? -0.913 5.046 -5.246 1.00 97.94 118 LEU A CA 1
ATOM 935 C C . LEU A 1 118 ? -1.835 5.285 -4.045 1.00 97.94 118 LEU A C 1
ATOM 937 O O . LEU A 1 118 ? -3.028 4.971 -4.118 1.00 97.94 118 LEU A O 1
ATOM 941 N N . THR A 1 119 ? -1.311 5.840 -2.948 1.00 98.38 119 THR A N 1
ATOM 942 C CA . THR A 1 119 ? -2.098 6.040 -1.720 1.00 98.38 119 THR A CA 1
ATOM 943 C C . THR A 1 119 ? -1.691 7.263 -0.897 1.00 98.38 119 THR A C 1
ATOM 945 O O . THR A 1 119 ? -0.531 7.652 -0.836 1.00 98.38 119 THR A O 1
ATOM 948 N N . ASN A 1 120 ? -2.659 7.870 -0.213 1.00 97.94 120 ASN A N 1
ATOM 949 C CA . ASN A 1 120 ? -2.426 8.829 0.879 1.00 97.94 120 ASN A CA 1
ATOM 950 C C . ASN A 1 120 ? -2.951 8.281 2.223 1.00 97.94 120 ASN A C 1
ATOM 952 O O . ASN A 1 120 ? -3.226 9.024 3.161 1.00 97.94 120 ASN A O 1
ATOM 956 N N . GLY A 1 121 ? -3.180 6.970 2.307 1.00 98.06 121 GLY A N 1
ATOM 957 C CA . GLY A 1 121 ? -3.805 6.295 3.443 1.00 98.06 121 GLY A CA 1
ATOM 958 C C . GLY A 1 121 ? -5.336 6.375 3.459 1.00 98.06 121 GLY A C 1
ATOM 959 O O . GLY A 1 121 ? -5.975 5.414 3.895 1.00 98.06 121 GLY A O 1
ATOM 960 N N . LYS A 1 122 ? -5.939 7.462 2.953 1.00 98.38 122 LYS A N 1
ATOM 961 C CA . LYS A 1 122 ? -7.401 7.586 2.795 1.00 98.38 122 LYS A CA 1
ATOM 962 C C . LYS A 1 122 ? -7.855 6.930 1.497 1.00 98.38 122 LYS A C 1
ATOM 964 O O . LYS A 1 122 ? -8.678 6.022 1.524 1.00 98.38 122 LYS A O 1
ATOM 969 N N . GLU A 1 123 ? -7.304 7.387 0.381 1.00 98.50 123 GLU A N 1
ATOM 970 C CA . GLU A 1 123 ? -7.560 6.882 -0.962 1.00 98.50 123 GLU A CA 1
ATOM 971 C C . GLU A 1 123 ? -6.473 5.909 -1.383 1.00 98.50 123 GLU A C 1
ATOM 973 O O . GLU A 1 123 ? -5.293 6.134 -1.125 1.00 98.50 123 GLU A O 1
ATOM 978 N N . TRP A 1 124 ? -6.892 4.859 -2.076 1.00 98.56 124 TRP A N 1
ATOM 979 C CA . TRP A 1 124 ? -6.030 3.823 -2.616 1.00 98.56 124 TRP A CA 1
ATOM 980 C C . TRP A 1 124 ? -6.435 3.580 -4.062 1.00 98.56 124 TRP A C 1
ATOM 982 O O . TRP A 1 124 ? -7.620 3.399 -4.349 1.00 98.56 124 TRP A O 1
ATOM 992 N N . LYS A 1 125 ? -5.466 3.610 -4.975 1.00 98.56 125 LYS A N 1
ATOM 993 C CA . LYS A 1 125 ? -5.686 3.418 -6.411 1.00 98.56 125 LYS A CA 1
ATOM 994 C C . LYS A 1 125 ? -4.685 2.392 -6.927 1.00 98.56 125 LYS A C 1
ATOM 996 O O . LYS A 1 125 ? -3.481 2.641 -6.892 1.00 98.56 125 LYS A O 1
ATOM 1001 N N . LEU A 1 126 ? -5.192 1.243 -7.365 1.00 98.38 126 LEU A N 1
ATOM 1002 C CA . LEU A 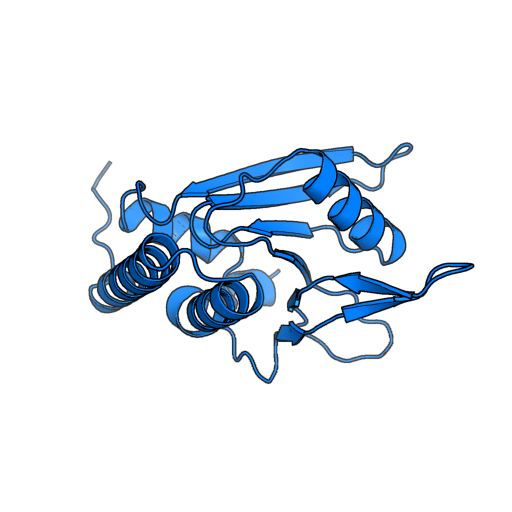1 126 ? -4.404 0.145 -7.913 1.00 98.38 126 LEU A CA 1
ATOM 1003 C C . LEU A 1 126 ? -4.405 0.229 -9.436 1.00 98.38 126 LEU A C 1
ATOM 1005 O O . LEU A 1 126 ? -5.463 0.205 -10.070 1.00 98.38 126 LEU A O 1
ATOM 1009 N N . TYR A 1 127 ? -3.216 0.284 -10.014 1.00 98.31 127 TYR A N 1
ATOM 1010 C CA . TYR A 1 127 ? -3.000 0.360 -11.446 1.00 98.31 127 TYR A CA 1
ATOM 1011 C C . TYR A 1 127 ? -2.239 -0.859 -11.944 1.00 98.31 127 TYR A C 1
ATOM 1013 O O . TYR A 1 127 ? -1.313 -1.329 -11.287 1.00 98.31 127 TYR A O 1
ATOM 1021 N N . HIS A 1 128 ? -2.618 -1.310 -13.135 1.00 97.81 128 HIS A N 1
ATOM 1022 C CA . HIS A 1 128 ? -1.881 -2.293 -13.913 1.00 97.81 128 HIS A CA 1
ATOM 1023 C C . HIS A 1 128 ? -1.192 -1.603 -15.089 1.00 97.81 128 HIS A C 1
ATOM 1025 O O . HIS A 1 128 ? -1.789 -0.741 -15.747 1.00 97.81 128 HIS A O 1
ATOM 1031 N N . ILE A 1 129 ? 0.039 -2.007 -15.372 1.00 97.31 129 ILE A N 1
ATOM 1032 C CA . ILE A 1 129 ? 0.859 -1.526 -16.476 1.00 97.31 129 ILE A CA 1
ATOM 1033 C C . ILE A 1 129 ? 0.945 -2.630 -17.521 1.00 97.31 129 ILE A C 1
ATOM 1035 O O . ILE A 1 129 ? 1.418 -3.724 -17.249 1.00 97.31 129 ILE A O 1
ATOM 1039 N N . SER A 1 130 ? 0.489 -2.342 -18.738 1.00 95.38 130 SER A N 1
ATOM 1040 C CA . SER A 1 130 ? 0.739 -3.212 -19.886 1.00 95.38 130 SER A CA 1
ATOM 1041 C C . SER A 1 130 ? 1.957 -2.711 -20.654 1.00 95.38 130 SER A C 1
ATOM 1043 O O . SER A 1 130 ? 1.954 -1.567 -21.121 1.00 95.38 130 SER A O 1
ATOM 1045 N N . PHE A 1 131 ? 2.940 -3.582 -20.869 1.00 93.19 131 PHE A N 1
ATOM 1046 C CA . PHE A 1 131 ? 4.178 -3.310 -21.610 1.00 93.19 131 PHE A CA 1
ATOM 1047 C C . PHE A 1 131 ? 4.001 -3.332 -23.143 1.00 93.19 131 PHE A C 1
ATOM 1049 O O . PHE A 1 131 ? 4.829 -3.857 -23.884 1.00 93.19 131 PHE A O 1
ATOM 1056 N N . ALA A 1 132 ? 2.900 -2.756 -23.632 1.00 91.50 132 ALA A N 1
ATOM 1057 C CA . ALA A 1 132 ? 2.716 -2.482 -25.054 1.00 91.50 132 ALA A CA 1
ATOM 1058 C C . ALA A 1 132 ? 3.693 -1.388 -25.533 1.00 91.50 132 ALA A C 1
ATOM 1060 O O . ALA A 1 132 ? 4.415 -0.782 -24.742 1.00 91.50 132 ALA A O 1
ATOM 1061 N N . GLN A 1 133 ? 3.702 -1.103 -26.834 1.00 89.06 133 GLN A N 1
ATOM 1062 C CA . GLN A 1 133 ? 4.449 0.020 -27.404 1.00 89.06 133 GLN A CA 1
ATOM 1063 C C . GLN A 1 133 ? 3.456 1.093 -27.890 1.00 89.06 133 GLN A C 1
ATOM 1065 O O . GLN A 1 133 ? 2.877 0.917 -28.963 1.00 89.06 133 GLN A O 1
ATOM 1070 N N . PRO A 1 134 ? 3.211 2.186 -27.132 1.00 90.38 134 PRO A N 1
ATOM 1071 C CA . PRO A 1 134 ? 3.809 2.558 -25.839 1.00 90.38 134 PRO A CA 1
ATOM 1072 C C . PRO A 1 134 ? 3.164 1.851 -24.624 1.00 90.38 134 PRO A C 1
ATOM 1074 O O . PRO A 1 134 ? 2.026 1.377 -24.736 1.00 90.38 134 PRO A O 1
ATOM 1077 N N . PRO A 1 135 ? 3.843 1.817 -23.454 1.00 93.25 135 PRO A N 1
ATOM 1078 C CA . PRO A 1 135 ? 3.265 1.273 -22.229 1.00 93.25 135 PRO A CA 1
ATOM 1079 C C . PRO A 1 135 ? 1.978 2.003 -21.841 1.00 93.25 135 PRO A C 1
ATOM 1081 O O . PRO A 1 135 ? 1.867 3.219 -22.012 1.00 93.25 135 PRO A O 1
ATOM 1084 N N . GLN A 1 136 ? 1.009 1.269 -21.295 1.00 94.44 136 GLN A N 1
ATOM 1085 C CA . GLN A 1 136 ? -0.269 1.838 -20.857 1.00 94.44 136 GLN A CA 1
ATOM 1086 C C . GLN A 1 136 ? -0.522 1.538 -19.388 1.00 94.44 136 GLN A C 1
ATOM 1088 O O . GLN A 1 136 ? -0.293 0.425 -18.923 1.00 94.44 136 GLN A O 1
ATOM 1093 N N . THR A 1 137 ? -1.054 2.527 -18.674 1.00 96.12 137 THR A N 1
ATOM 1094 C CA . THR A 1 137 ? -1.418 2.412 -17.263 1.00 96.12 137 THR A CA 1
ATOM 1095 C C . THR A 1 137 ? -2.936 2.441 -17.136 1.00 96.12 137 THR A C 1
ATOM 1097 O O . THR A 1 137 ? -3.582 3.400 -17.560 1.00 96.12 137 THR A O 1
ATOM 1100 N N . LYS A 1 138 ? -3.520 1.403 -16.538 1.00 97.25 138 LYS A N 1
ATOM 1101 C CA . LYS A 1 138 ? -4.970 1.256 -16.367 1.00 97.25 138 LYS A CA 1
ATOM 1102 C C . LYS A 1 138 ? -5.325 1.184 -14.889 1.00 97.25 138 LYS A C 1
ATOM 1104 O O . LYS A 1 138 ? -4.764 0.366 -14.168 1.00 97.25 138 LYS A O 1
ATOM 1109 N N . LEU A 1 139 ? -6.285 2.000 -14.448 1.00 97.94 139 LEU A N 1
ATOM 1110 C CA . LEU A 1 139 ? -6.878 1.858 -13.117 1.00 97.94 139 LEU A CA 1
ATOM 1111 C C . LEU A 1 139 ? -7.663 0.543 -13.072 1.00 97.94 139 LEU A C 1
ATOM 1113 O O . LEU A 1 139 ? -8.616 0.365 -13.832 1.00 97.94 139 LEU A O 1
ATOM 1117 N N . VAL A 1 140 ? -7.244 -0.371 -12.204 1.00 97.88 140 VAL A N 1
ATOM 1118 C CA . VAL A 1 140 ? -7.921 -1.653 -11.982 1.00 97.88 140 VAL A CA 1
ATOM 1119 C C . VAL A 1 140 ? -8.986 -1.493 -10.916 1.00 97.88 140 VAL A C 1
ATOM 1121 O O . VAL A 1 140 ? -10.121 -1.923 -11.111 1.00 97.88 140 VAL A O 1
ATOM 1124 N N . ASP A 1 141 ? -8.631 -0.848 -9.807 1.00 98.19 141 ASP A N 1
ATOM 1125 C CA . ASP A 1 141 ? -9.565 -0.612 -8.720 1.00 98.19 141 ASP A CA 1
ATOM 1126 C C . ASP A 1 141 ? -9.170 0.602 -7.874 1.00 98.19 141 ASP A C 1
ATOM 1128 O O . ASP A 1 141 ? -8.007 1.011 -7.836 1.00 98.19 141 ASP A O 1
ATOM 1132 N N . SER A 1 142 ? -10.144 1.164 -7.168 1.00 98.19 142 SER A N 1
ATOM 1133 C CA . SER A 1 142 ? -9.928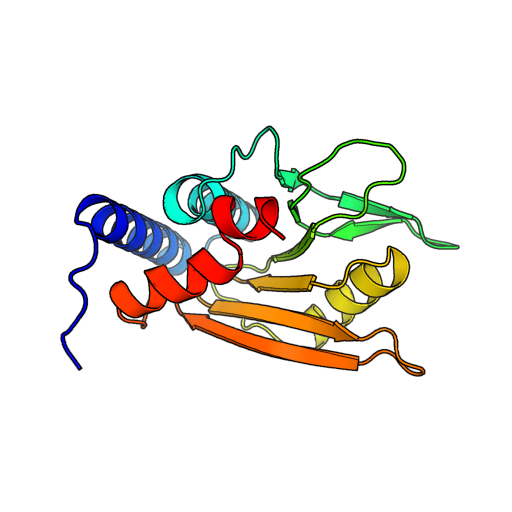 2.226 -6.194 1.00 98.19 142 SER A CA 1
ATOM 1134 C C . SER A 1 142 ? -10.900 2.114 -5.033 1.00 98.19 142 SER A C 1
ATOM 1136 O O . SER A 1 142 ? -12.066 1.768 -5.227 1.00 98.19 142 SER A O 1
ATOM 1138 N N . TRP A 1 143 ? -10.434 2.459 -3.839 1.00 98.44 143 TRP A N 1
ATOM 1139 C CA . TRP A 1 143 ? -11.254 2.466 -2.633 1.00 98.44 143 TRP A CA 1
ATOM 1140 C C . TRP A 1 143 ? -10.832 3.585 -1.681 1.00 98.44 143 TRP A C 1
ATOM 1142 O O . TRP A 1 143 ? -9.710 4.099 -1.736 1.00 98.44 143 TRP A O 1
ATOM 1152 N N . ASN A 1 144 ? -11.749 3.965 -0.797 1.00 98.44 144 ASN A N 1
ATOM 1153 C CA . ASN A 1 144 ? -11.549 4.973 0.227 1.00 98.44 144 ASN A CA 1
ATOM 1154 C C . ASN A 1 144 ? -11.760 4.363 1.619 1.00 98.44 144 ASN A C 1
ATOM 1156 O O . ASN A 1 144 ? -12.875 4.021 2.011 1.00 98.44 144 ASN A O 1
ATOM 1160 N N . LEU A 1 145 ? -10.681 4.266 2.397 1.00 98.38 145 LEU A N 1
ATOM 1161 C CA . LEU A 1 145 ? -10.679 3.668 3.733 1.00 98.38 145 LEU A CA 1
ATOM 1162 C C . LEU A 1 145 ? -11.668 4.345 4.695 1.00 98.38 145 LEU A C 1
ATOM 1164 O O . LEU A 1 145 ? -12.191 3.679 5.593 1.00 98.38 145 LEU A O 1
ATOM 1168 N N . ILE A 1 146 ? -11.909 5.646 4.523 1.00 97.88 146 ILE A N 1
ATOM 1169 C CA . ILE A 1 146 ? -12.764 6.448 5.404 1.00 97.88 146 ILE A CA 1
ATOM 1170 C C . ILE A 1 146 ? -14.238 6.208 5.082 1.00 97.88 146 ILE A C 1
ATOM 1172 O O . ILE A 1 146 ? -15.033 5.941 5.983 1.00 97.88 146 ILE A O 1
ATOM 1176 N N . ASN A 1 147 ? -14.580 6.244 3.795 1.00 96.81 147 ASN A N 1
ATOM 1177 C CA . ASN A 1 147 ? -15.969 6.333 3.352 1.00 96.81 147 ASN A CA 1
ATOM 1178 C C . ASN A 1 147 ? -16.594 4.979 2.992 1.00 96.81 147 ASN A C 1
ATOM 1180 O O . ASN A 1 147 ? -17.805 4.816 3.135 1.00 96.81 147 ASN A O 1
ATOM 1184 N N . ASP A 1 148 ? -15.800 4.000 2.553 1.00 98.00 148 ASP A N 1
ATOM 1185 C CA . ASP A 1 148 ? -16.349 2.743 2.041 1.00 98.00 148 ASP A CA 1
ATOM 1186 C C . ASP A 1 148 ? -16.820 1.804 3.162 1.00 98.00 148 ASP A C 1
ATOM 1188 O O . ASP A 1 148 ? -16.345 1.839 4.303 1.00 98.00 148 ASP A O 1
ATOM 1192 N N . ASP A 1 149 ? -17.757 0.910 2.845 1.00 97.12 149 ASP A N 1
ATOM 1193 C CA . ASP A 1 149 ? -18.222 -0.102 3.796 1.00 97.12 149 ASP A CA 1
ATOM 1194 C C . ASP A 1 149 ? -17.097 -1.112 4.121 1.00 97.12 149 ASP A C 1
ATOM 1196 O O . ASP A 1 149 ? -16.391 -1.556 3.210 1.00 97.12 149 ASP A O 1
ATOM 1200 N N . PRO A 1 150 ? -16.925 -1.542 5.389 1.00 96.38 150 PRO A N 1
ATOM 1201 C CA . PRO A 1 150 ? -15.892 -2.511 5.762 1.00 96.38 150 PRO A CA 1
ATOM 1202 C C . PRO A 1 150 ? -15.912 -3.824 4.966 1.00 96.38 150 PRO A C 1
ATOM 1204 O O . PRO A 1 150 ? -14.861 -4.433 4.789 1.00 96.38 150 PRO A O 1
ATOM 1207 N N . VAL A 1 151 ? -17.077 -4.271 4.484 1.00 95.50 151 VAL A N 1
ATOM 1208 C CA . VAL A 1 151 ? -17.191 -5.463 3.629 1.00 95.50 151 VAL A CA 1
ATOM 1209 C C . VAL A 1 151 ? -16.525 -5.217 2.274 1.00 95.50 151 VAL A C 1
ATOM 1211 O O . VAL A 1 151 ? -15.788 -6.078 1.799 1.00 95.50 151 VAL A O 1
ATOM 1214 N N . ILE A 1 152 ? -16.737 -4.038 1.681 1.00 95.62 152 ILE A N 1
ATOM 1215 C CA . ILE A 1 152 ? -16.099 -3.639 0.419 1.00 95.62 152 ILE A CA 1
ATOM 1216 C C . ILE A 1 152 ? -14.594 -3.499 0.638 1.00 95.62 152 ILE A C 1
ATOM 1218 O O . ILE A 1 152 ? -13.810 -4.084 -0.102 1.00 95.62 152 ILE A O 1
ATOM 1222 N N . LEU A 1 153 ? -14.182 -2.804 1.700 1.00 97.50 153 LEU A N 1
ATOM 1223 C CA . LEU A 1 153 ? -12.768 -2.616 2.029 1.00 97.50 153 LEU A CA 1
ATOM 1224 C C . LEU A 1 153 ? -12.031 -3.945 2.201 1.00 97.50 153 LEU A C 1
ATOM 1226 O O . LEU A 1 153 ? -10.928 -4.094 1.685 1.00 97.50 153 LEU A O 1
ATOM 1230 N N . ALA A 1 154 ? -12.645 -4.928 2.863 1.00 95.75 154 ALA A N 1
ATOM 1231 C CA . ALA A 1 154 ? -12.053 -6.253 3.014 1.00 95.75 154 ALA A CA 1
ATOM 1232 C C . ALA A 1 154 ? -11.795 -6.929 1.660 1.00 95.75 154 ALA A C 1
ATOM 1234 O O . ALA A 1 154 ? -10.742 -7.528 1.467 1.00 95.75 154 ALA A O 1
ATOM 1235 N N . GLN A 1 155 ? -12.727 -6.812 0.711 1.00 95.06 155 GLN A N 1
ATOM 1236 C CA . GLN A 1 155 ? -12.560 -7.362 -0.637 1.00 95.06 155 GLN A CA 1
ATOM 1237 C C . GLN A 1 155 ? -11.461 -6.626 -1.410 1.00 95.06 155 GLN A C 1
ATOM 1239 O O . GLN A 1 155 ? -10.592 -7.268 -1.997 1.00 95.06 155 GLN A O 1
ATOM 1244 N N . LYS A 1 156 ? -11.472 -5.288 -1.370 1.00 97.12 156 LYS A N 1
ATOM 1245 C CA . LYS A 1 156 ? -10.543 -4.426 -2.112 1.00 97.12 156 LYS A CA 1
ATOM 1246 C C . LYS A 1 156 ? -9.106 -4.562 -1.614 1.00 97.12 156 LYS A C 1
ATOM 1248 O O . LYS A 1 156 ? -8.211 -4.809 -2.413 1.00 97.12 156 LYS A O 1
ATOM 1253 N N . PHE A 1 157 ? -8.881 -4.513 -0.299 1.00 96.88 157 PHE A N 1
ATOM 1254 C CA . PHE A 1 157 ? -7.547 -4.734 0.270 1.00 96.88 157 PHE A CA 1
ATOM 1255 C C . PHE A 1 157 ? -7.023 -6.148 0.010 1.00 96.88 157 PHE A C 1
ATOM 1257 O O . PHE A 1 157 ? -5.816 -6.333 -0.118 1.00 96.88 157 PHE A O 1
ATOM 1264 N N . ASN A 1 158 ? -7.906 -7.142 -0.115 1.00 94.38 158 ASN A N 1
ATOM 1265 C CA . ASN A 1 158 ? -7.482 -8.501 -0.424 1.00 94.38 158 ASN A CA 1
ATOM 1266 C C . ASN A 1 158 ? -6.977 -8.647 -1.871 1.00 94.38 158 ASN A C 1
ATOM 1268 O O . ASN A 1 158 ? -6.212 -9.571 -2.118 1.00 94.38 158 ASN A O 1
ATOM 1272 N N . LEU A 1 159 ? -7.315 -7.752 -2.813 1.00 93.50 159 LEU A N 1
ATOM 1273 C CA . LEU A 1 159 ? -6.774 -7.787 -4.188 1.00 93.50 159 LEU A CA 1
ATOM 1274 C C . LEU A 1 159 ? -5.241 -7.821 -4.200 1.00 93.50 159 LEU A C 1
ATOM 1276 O O . LEU A 1 159 ? -4.644 -8.564 -4.968 1.00 93.50 159 LEU A O 1
ATOM 1280 N N . ILE A 1 160 ? -4.635 -7.065 -3.287 1.00 93.19 160 ILE A N 1
ATOM 1281 C CA . ILE A 1 160 ? -3.189 -6.992 -3.061 1.00 93.19 160 ILE A CA 1
ATOM 1282 C C . ILE A 1 160 ? -2.809 -7.527 -1.676 1.00 93.19 160 ILE A C 1
ATOM 1284 O O . ILE A 1 160 ? -1.807 -7.117 -1.098 1.00 93.19 160 ILE A O 1
ATOM 1288 N N . GLY A 1 161 ? -3.624 -8.413 -1.103 1.00 94.12 161 GLY A N 1
ATOM 1289 C CA . GLY A 1 161 ? -3.324 -9.065 0.169 1.00 94.12 161 GLY A CA 1
ATOM 1290 C C . GLY A 1 161 ? -2.233 -10.120 -0.002 1.00 94.12 161 GLY A C 1
ATOM 1291 O O . GLY A 1 161 ? -2.194 -10.805 -1.026 1.00 94.12 161 GLY A O 1
ATOM 1292 N N . TYR A 1 162 ? -1.399 -10.323 1.021 1.00 93.94 162 TYR A N 1
ATOM 1293 C CA . TYR A 1 162 ? -0.263 -11.254 0.978 1.00 93.94 162 TYR A CA 1
ATOM 1294 C C . TYR A 1 162 ? -0.646 -12.648 0.454 1.00 93.94 162 TYR A C 1
ATOM 1296 O O . TYR A 1 162 ? 0.031 -13.220 -0.395 1.00 93.94 162 TYR A O 1
ATOM 1304 N N . LYS A 1 163 ? -1.782 -13.187 0.917 1.00 90.75 163 LYS A N 1
ATOM 1305 C CA . LYS A 1 163 ? -2.270 -14.516 0.508 1.00 90.75 163 LYS A CA 1
ATOM 1306 C C . LYS A 1 163 ? -2.651 -14.607 -0.969 1.00 90.75 163 LYS A C 1
ATOM 1308 O O . LYS A 1 163 ? -2.639 -15.715 -1.494 1.00 90.75 163 LYS A O 1
ATOM 1313 N N . ASN A 1 164 ? -3.047 -13.501 -1.593 1.00 89.81 164 ASN A N 1
ATOM 1314 C CA . ASN A 1 164 ? -3.426 -13.476 -3.001 1.00 89.81 164 ASN A CA 1
ATOM 1315 C C . ASN A 1 164 ? -2.206 -13.238 -3.887 1.00 89.81 164 ASN A C 1
ATOM 1317 O O . ASN A 1 164 ? -2.033 -13.984 -4.841 1.00 89.81 164 ASN A O 1
ATOM 1321 N N . ILE A 1 165 ? -1.322 -12.306 -3.514 1.00 87.38 165 ILE A N 1
ATOM 1322 C CA . ILE A 1 165 ? -0.081 -12.067 -4.265 1.00 87.38 165 ILE A CA 1
ATOM 1323 C C . ILE A 1 165 ? 0.836 -13.297 -4.225 1.00 87.38 165 ILE A C 1
ATOM 1325 O O . ILE A 1 165 ? 1.388 -13.661 -5.246 1.00 87.38 165 ILE A O 1
ATOM 1329 N N . LYS A 1 166 ? 0.940 -14.008 -3.094 1.00 83.56 166 LYS A N 1
ATOM 1330 C CA . LYS A 1 166 ? 1.761 -15.231 -2.994 1.00 83.56 166 LYS A CA 1
ATOM 1331 C C . LYS A 1 166 ? 1.249 -16.416 -3.834 1.00 83.56 166 LYS A C 1
ATOM 1333 O O . LYS A 1 166 ? 1.976 -17.385 -4.024 1.00 83.56 166 LYS A O 1
ATOM 1338 N N . LYS A 1 167 ? -0.034 -16.423 -4.206 1.00 74.88 167 LYS A N 1
ATOM 1339 C CA . LYS A 1 167 ? -0.662 -17.540 -4.936 1.00 74.88 167 LYS A CA 1
ATOM 1340 C C . LYS A 1 167 ? -0.632 -17.367 -6.452 1.00 74.88 167 LYS A C 1
ATOM 1342 O O . LYS A 1 167 ? -0.867 -18.361 -7.137 1.00 74.88 167 LYS A O 1
ATOM 1347 N N . GLY A 1 168 ? -0.480 -16.130 -6.924 1.00 58.22 168 GLY A N 1
ATOM 1348 C CA . GLY A 1 168 ? -0.223 -15.826 -8.331 1.00 58.22 168 GLY A CA 1
ATOM 1349 C C . GLY A 1 168 ? 1.234 -16.091 -8.650 1.00 58.22 168 GLY A C 1
ATOM 1350 O O . GLY A 1 168 ? 1.475 -16.546 -9.785 1.00 58.22 168 GLY A O 1
#

Solvent-accessible surface area (backbone atoms only — not comparable to full-atom values): 9383 Å² total; per-residue (Å²): 130,84,81,78,79,68,55,69,65,61,46,51,42,49,53,51,48,31,55,54,44,51,53,36,45,73,67,64,35,49,44,71,56,29,50,60,52,44,53,50,37,39,32,70,68,25,61,35,56,56,90,74,27,46,42,68,56,38,76,43,83,57,103,81,54,77,46,68,39,53,32,24,38,28,90,59,86,55,94,85,52,59,42,66,30,41,30,40,73,39,28,39,85,51,79,93,49,71,68,59,51,51,55,50,47,54,54,25,61,75,63,70,27,45,27,38,36,44,32,20,65,42,46,40,40,36,31,41,47,45,89,52,93,73,67,45,82,41,83,74,49,72,52,38,59,75,80,51,56,65,66,57,49,55,56,59,50,40,71,74,8,42,79,46,59,75,71,108

Sequence (168 aa):
MARQKLDKEVRKTILKARSMIEAVAKADGNEAETRRRVERIFESVMGYDVLKHITREYAIHGVGDTEHCDFAIQLDYEESSVPAVLVELKRVNVDLAPKHLKQAASYAINIGCEWVLLTNGKEWKLYHISFAQPPQTKLVDSWNLINDDPVILAQKFNLIGYKNIKKG

Mean predicted aligned error: 4.64 Å

InterPro domains:
  IPR029464 Type I restriction enzyme R protein, N-terminal domain [PF13588] (31-130)

pLDDT: mean 91.17, std 10.69, range [40.19, 98.56]

Radius of gyration: 15.84 Å; Cα contacts (8 Å, |Δi|>4): 287; chains: 1; bounding box: 49×35×41 Å

Foldseek 3Di:
DPPPDDDPQLLVLLVVLQVLLVVCVVVQHFQVSLLVSVLSCLCRNQPDPCVQFKDAQDWQDDPPDTHTQGIFGFNDDDPLGDGQETEHEGASPDDDDVVSVVVSVVRCLSSVHQWYWYDHSQKIWIWGWDVDVPIDIDTPDMDGSNPDDSSVVSVVSNCNGPVNSVVD

Secondary structure (DSSP, 8-state):
-------HHHHHHHHHHHHHHHHHHHTT--HHHHHHHHHHHHHHTT---HHHHEEEEEEEE-SS-EEEEEEEE-S--STTPPPSEEEEE--TTS---HHHHHHHHHHHHHHT--EEEEE-SSEEEEEEEE-SSS-EEEEEEEEETTTS-HHHHHHHHHHT-HHHHTT-

Nearest PDB structures (foldseek):
  7zrz-assembly1_AP1  TM=5.538E-01  e=6.190E-01  Homo sapiens
  8hmy-assembly1_B  TM=5.700E-01  e=6.972E-01  Homo sapiens
  2cv8-assembly1_B  TM=4.753E-01  e=2.534E-01  Sulfurisphaera tokodaii
  5o5z-assembly1_A  TM=5.453E-01  e=1.703E+00  Thermococcus litoralis
  5o0j-assembly1_A  TM=3.121E-01  e=3.481E+00  Pyrococcus horikoshii OT3